Protein AF-A0A7W8DPB0-F1 (afdb_monomer_lite)

Radius of gyration: 20.11 Å; chains: 1; bounding box: 62×28×60 Å

pLDDT: mean 70.75, std 15.77, range [35.84, 91.69]

Organism: NCBI:txid48465

Secondary structure (DSSP, 8-state):
----PPPPTTPPP--TTPPEEEEEEETTEEEEEE--TT--S--EEEEEE-SSS-EEEEEE---SEEE-SHHHHHHTT----HHHHHHHHHTTSS-EEEEETTEEEEEHHHHHHHHHHH---TTPPPS--HHHHHHHHHTT---GGG-PPP-

Sequence (151 aa):
MKQKRSVPKGAWPIPDDAPEVDIELTPGKVIKAKLPKDVPHYALFGVVEDGKGGYKIAPAIYPQWLPMGHRIASQLGIPVHRNTLRRLILMGAVEACLPSPGVILIDAASLLKHLRRTRIKPGQTNWWNKARRMAWQESREGRPEDITPAD

Structure (mmCIF, N/CA/C/O backbone):
data_AF-A0A7W8DPB0-F1
#
_entry.id   AF-A0A7W8DPB0-F1
#
loop_
_atom_site.group_PDB
_atom_site.id
_atom_site.type_symbol
_atom_site.label_atom_id
_atom_site.label_alt_id
_atom_site.label_comp_id
_atom_site.label_asym_id
_atom_site.label_entity_id
_atom_site.label_seq_id
_atom_site.pdbx_PDB_ins_code
_atom_site.Cartn_x
_atom_site.Cartn_y
_atom_site.Cartn_z
_atom_site.occupancy
_atom_site.B_iso_or_equiv
_atom_site.auth_seq_id
_atom_site.auth_comp_id
_atom_site.auth_asym_id
_atom_site.auth_atom_id
_atom_site.pdbx_PDB_model_num
ATOM 1 N N . MET A 1 1 ? -21.954 12.930 -39.174 1.00 39.94 1 MET A N 1
ATOM 2 C CA . MET A 1 1 ? -21.456 11.570 -38.848 1.00 39.94 1 MET A CA 1
ATOM 3 C C . MET A 1 1 ? -20.964 11.554 -37.405 1.00 39.94 1 MET A C 1
ATOM 5 O O . MET A 1 1 ? -20.072 12.325 -37.082 1.00 39.94 1 MET A O 1
ATOM 9 N N . LYS A 1 2 ? -21.550 10.742 -36.512 1.00 37.81 2 LYS A N 1
ATOM 10 C CA . LYS A 1 2 ? -21.040 10.586 -35.136 1.00 37.81 2 LYS A CA 1
ATOM 11 C C . LYS A 1 2 ? -19.784 9.708 -35.185 1.00 37.81 2 LYS A C 1
ATOM 13 O O . LYS A 1 2 ? -19.898 8.510 -35.425 1.00 37.81 2 LYS A O 1
ATOM 18 N N . GLN A 1 3 ? -18.602 10.295 -34.994 1.00 35.84 3 GLN A N 1
ATOM 19 C CA . GLN A 1 3 ? -17.360 9.535 -34.823 1.00 35.84 3 GLN A CA 1
ATOM 20 C C . GLN A 1 3 ? -17.501 8.620 -33.598 1.00 35.84 3 GLN A C 1
ATOM 22 O O . GLN A 1 3 ? -17.601 9.101 -32.468 1.00 35.84 3 GLN A O 1
ATOM 27 N N . LYS A 1 4 ? -17.513 7.299 -33.813 1.00 36.53 4 LYS A N 1
ATOM 28 C CA . LYS A 1 4 ? -17.324 6.315 -32.741 1.00 36.53 4 LYS A CA 1
ATOM 29 C C . LYS A 1 4 ? -15.896 6.483 -32.219 1.00 36.53 4 LYS A C 1
ATOM 31 O O . LYS A 1 4 ? -14.954 6.002 -32.839 1.00 36.53 4 LYS A O 1
ATOM 36 N N . ARG A 1 5 ? -15.724 7.214 -31.116 1.00 42.94 5 ARG A N 1
ATOM 37 C CA . ARG A 1 5 ? -14.424 7.305 -30.444 1.00 42.94 5 ARG A CA 1
ATOM 38 C C . ARG A 1 5 ? -14.141 5.988 -29.729 1.00 42.94 5 ARG A C 1
ATOM 40 O O . ARG A 1 5 ? -14.989 5.478 -28.998 1.00 42.94 5 ARG A O 1
ATOM 47 N N . SER A 1 6 ? -12.962 5.441 -29.998 1.00 42.44 6 SER A N 1
ATOM 48 C CA . SER A 1 6 ? -12.479 4.178 -29.453 1.00 42.44 6 SER A CA 1
ATOM 49 C C . SER A 1 6 ? -12.394 4.238 -27.932 1.00 42.44 6 SER A C 1
ATOM 51 O O . SER A 1 6 ? -11.882 5.205 -27.367 1.00 42.44 6 SER A O 1
ATOM 53 N N . VAL A 1 7 ? -12.868 3.181 -27.278 1.00 45.75 7 VAL A N 1
ATOM 54 C CA . VAL A 1 7 ? -12.649 2.938 -25.851 1.00 45.75 7 VAL A CA 1
ATOM 55 C C . VAL A 1 7 ? -11.133 2.971 -25.577 1.00 45.75 7 VAL A C 1
ATOM 57 O O . VAL A 1 7 ? -10.380 2.390 -26.363 1.00 45.75 7 VAL A O 1
ATOM 60 N N . PRO A 1 8 ? -10.652 3.662 -24.523 1.00 43.56 8 PRO A N 1
ATOM 61 C CA . PRO A 1 8 ? -9.229 3.675 -24.204 1.00 43.56 8 PRO A CA 1
ATOM 62 C C . PRO A 1 8 ? -8.710 2.245 -24.011 1.00 43.56 8 PRO A C 1
ATOM 64 O O . PRO A 1 8 ? -9.369 1.422 -23.370 1.00 43.56 8 PRO A O 1
ATOM 67 N N . LYS A 1 9 ? -7.530 1.949 -24.577 1.00 38.47 9 LYS A N 1
ATOM 68 C CA . LYS A 1 9 ? -6.841 0.661 -24.395 1.00 38.47 9 LYS A CA 1
ATOM 69 C C . LYS A 1 9 ? -6.742 0.360 -22.893 1.00 38.47 9 LYS A C 1
ATOM 71 O O . LYS A 1 9 ? -6.062 1.088 -22.179 1.00 38.47 9 LYS A O 1
ATOM 76 N N . GLY A 1 10 ? -7.424 -0.694 -22.436 1.00 45.81 10 GLY A N 1
ATOM 77 C CA . GLY A 1 10 ? -7.397 -1.159 -21.042 1.00 45.81 10 GLY A CA 1
ATOM 78 C C . GLY A 1 10 ? -8.657 -0.896 -20.207 1.00 45.81 10 GLY A C 1
ATOM 79 O O . GLY A 1 10 ? -8.682 -1.292 -19.045 1.00 45.81 10 GLY A O 1
ATOM 80 N N . ALA A 1 11 ? -9.707 -0.271 -20.753 1.00 50.44 11 ALA A N 1
ATOM 81 C CA . ALA A 1 11 ? -10.996 -0.238 -20.057 1.00 50.44 11 ALA A CA 1
ATOM 82 C C . ALA A 1 11 ? -11.631 -1.639 -20.046 1.00 50.44 11 ALA A C 1
ATOM 84 O O . ALA A 1 11 ? -11.624 -2.326 -21.070 1.00 50.44 11 ALA A O 1
ATOM 85 N N . TRP A 1 12 ? -12.205 -2.047 -18.909 1.00 52.56 12 TRP A N 1
ATOM 86 C CA . TRP A 1 12 ? -12.994 -3.278 -18.853 1.00 52.56 12 TRP A CA 1
ATOM 87 C C . TRP A 1 12 ? -14.158 -3.186 -19.845 1.00 52.56 12 TRP A C 1
ATOM 89 O O . TRP A 1 12 ? -14.878 -2.180 -19.825 1.00 52.56 12 TRP A O 1
ATOM 99 N N . PRO A 1 13 ? -14.380 -4.207 -20.693 1.00 63.19 13 PRO A N 1
ATOM 100 C CA . PRO A 1 13 ? -15.657 -4.323 -21.370 1.00 63.19 13 PRO A CA 1
ATOM 101 C C . PRO A 1 13 ? -16.722 -4.427 -20.279 1.00 63.19 13 PRO A C 1
ATOM 103 O O . PRO A 1 13 ? -16.626 -5.280 -19.400 1.00 63.19 13 PRO A O 1
ATOM 106 N N . ILE A 1 14 ? -17.685 -3.509 -20.289 1.00 63.75 14 ILE A N 1
ATOM 107 C CA . ILE A 1 14 ? -18.842 -3.561 -19.397 1.00 63.75 14 ILE A CA 1
ATOM 108 C C . ILE A 1 14 ? -19.899 -4.361 -20.158 1.00 63.75 14 ILE A C 1
ATOM 110 O O . ILE A 1 14 ? -20.378 -3.862 -21.179 1.00 63.75 14 ILE A O 1
ATOM 114 N N . PRO A 1 15 ? -20.224 -5.593 -19.730 1.00 70.94 15 PRO A N 1
ATOM 115 C CA . PRO A 1 15 ? -21.278 -6.373 -20.361 1.00 70.94 15 PRO A CA 1
ATOM 116 C C . PRO A 1 15 ? -22.616 -5.632 -20.304 1.00 70.94 15 PRO A C 1
ATOM 118 O O . PRO A 1 15 ? -22.886 -4.897 -19.351 1.00 70.94 15 PRO A O 1
ATOM 121 N N . ASP A 1 16 ? -23.488 -5.845 -21.287 1.00 74.50 16 ASP A N 1
ATOM 122 C CA . ASP A 1 16 ? -24.816 -5.222 -21.275 1.00 74.50 16 ASP A CA 1
ATOM 123 C C . ASP A 1 16 ? -25.659 -5.677 -20.068 1.00 74.50 16 ASP A C 1
ATOM 125 O O . ASP A 1 16 ? -26.480 -4.899 -19.570 1.00 74.50 16 ASP A O 1
ATOM 129 N N . ASP A 1 17 ? -25.397 -6.883 -19.548 1.00 79.94 17 ASP A N 1
ATOM 130 C CA . ASP A 1 17 ? -26.025 -7.475 -18.359 1.00 79.94 17 ASP A CA 1
ATOM 131 C C . ASP A 1 17 ? -25.348 -7.089 -17.029 1.00 79.94 17 ASP A C 1
ATOM 133 O O . ASP A 1 17 ? -25.695 -7.628 -15.974 1.00 79.94 17 ASP A O 1
ATOM 137 N N . ALA A 1 18 ? -24.379 -6.171 -17.053 1.00 76.19 18 ALA A N 1
ATOM 138 C CA . ALA A 1 18 ? -23.716 -5.692 -15.848 1.00 76.19 18 ALA A CA 1
ATOM 139 C C . ALA A 1 18 ? -24.716 -5.013 -14.888 1.00 76.19 18 ALA A C 1
ATOM 141 O O . ALA A 1 18 ? -25.507 -4.168 -15.332 1.00 76.19 18 ALA A O 1
ATOM 142 N N . PRO A 1 19 ? -24.679 -5.336 -13.580 1.00 73.12 19 PRO A N 1
ATOM 143 C CA . PRO A 1 19 ? -25.540 -4.700 -12.591 1.00 73.12 19 PRO A CA 1
ATOM 144 C C . PRO A 1 19 ? -25.252 -3.198 -12.491 1.00 73.12 19 PRO A C 1
ATOM 146 O O . PRO A 1 19 ? -24.096 -2.767 -12.513 1.00 73.12 19 PRO A O 1
ATOM 149 N N . GLU A 1 20 ? -26.313 -2.400 -12.359 1.00 80.69 20 GLU A N 1
ATOM 150 C CA . GLU A 1 20 ? -26.188 -0.995 -11.977 1.00 80.69 20 GLU A CA 1
ATOM 151 C C . GLU A 1 20 ? -25.926 -0.881 -10.479 1.00 80.69 20 GLU A C 1
ATOM 153 O O . GLU A 1 20 ? -26.628 -1.478 -9.662 1.00 80.69 20 GLU A O 1
ATOM 158 N N . VAL A 1 21 ? -24.935 -0.070 -10.127 1.00 73.88 21 VAL A N 1
ATOM 159 C CA . VAL A 1 21 ? -24.626 0.292 -8.749 1.00 73.88 21 VAL A CA 1
ATOM 160 C C . VAL A 1 21 ? -24.608 1.806 -8.592 1.00 73.88 21 VAL A C 1
ATOM 162 O O . VAL A 1 21 ? -24.330 2.550 -9.538 1.00 73.88 21 VAL A O 1
ATOM 165 N N . ASP A 1 22 ? -24.878 2.247 -7.372 1.00 76.19 22 ASP A N 1
ATOM 166 C CA . ASP A 1 22 ? -24.760 3.638 -6.967 1.00 76.19 22 ASP A CA 1
ATOM 167 C C . ASP A 1 22 ? -23.291 3.957 -6.644 1.00 76.19 22 ASP A C 1
ATOM 169 O O . ASP A 1 22 ? -22.659 3.294 -5.818 1.00 76.19 22 ASP A O 1
ATOM 173 N N . ILE A 1 23 ? -22.732 4.972 -7.303 1.00 66.75 23 ILE A N 1
ATOM 174 C CA . ILE A 1 23 ? -21.365 5.456 -7.085 1.00 66.75 23 ILE A CA 1
ATOM 175 C C . ILE A 1 23 ? -21.425 6.916 -6.642 1.00 66.75 23 ILE A C 1
ATOM 177 O O . ILE A 1 23 ? -21.881 7.786 -7.383 1.00 66.75 23 ILE A O 1
ATOM 181 N N . GLU A 1 24 ? -20.928 7.201 -5.442 1.00 59.41 24 GLU A N 1
ATOM 182 C CA . GLU A 1 24 ? -20.789 8.566 -4.937 1.00 59.41 24 GLU A CA 1
ATOM 183 C C . GLU A 1 24 ? -19.462 9.178 -5.417 1.00 59.41 24 GLU A C 1
ATOM 185 O O . GLU A 1 24 ? -18.383 8.723 -5.036 1.00 59.41 24 GLU A O 1
ATOM 190 N N . LEU A 1 25 ? -19.535 10.190 -6.291 1.00 51.06 25 LEU A N 1
ATOM 191 C CA . LEU A 1 25 ? -18.349 10.826 -6.896 1.00 51.06 25 LEU A CA 1
ATOM 192 C C . LEU A 1 25 ? -17.753 11.926 -6.020 1.00 51.06 25 LEU A C 1
ATOM 194 O O . LEU A 1 25 ? -16.541 12.129 -5.972 1.00 51.06 25 LEU A O 1
ATOM 198 N N . THR A 1 26 ? -18.638 12.664 -5.365 1.00 44.28 26 THR A N 1
ATOM 199 C CA . THR A 1 26 ? -18.354 13.733 -4.411 1.00 44.28 26 THR A CA 1
ATOM 200 C C . THR A 1 26 ? -19.397 13.638 -3.306 1.00 44.28 26 THR A C 1
ATOM 202 O O . THR A 1 26 ? -20.501 13.174 -3.601 1.00 44.28 26 THR A O 1
ATOM 205 N N . PRO A 1 27 ? -19.111 14.113 -2.082 1.00 48.03 27 PRO A N 1
ATOM 206 C CA . PRO A 1 27 ? -20.075 14.064 -0.987 1.00 48.03 27 PRO A CA 1
ATOM 207 C C . PRO A 1 27 ? -21.461 14.573 -1.414 1.00 48.03 27 PRO A C 1
ATOM 209 O O . PRO A 1 27 ? -21.587 15.693 -1.912 1.00 48.03 27 PRO A O 1
ATOM 212 N N . GLY A 1 28 ? -22.481 13.730 -1.269 1.00 60.38 28 GLY A N 1
ATOM 213 C CA . GLY A 1 28 ? -23.874 14.021 -1.609 1.00 60.38 28 GLY A CA 1
ATOM 214 C C . GLY A 1 28 ? -24.255 13.868 -3.086 1.00 60.38 28 GLY A C 1
ATOM 215 O O . GLY A 1 28 ? -25.402 14.144 -3.432 1.00 60.38 28 GLY A O 1
ATOM 216 N N . LYS A 1 29 ? -23.346 13.432 -3.973 1.00 59.44 29 LYS A N 1
ATOM 217 C CA . LYS A 1 29 ? -23.634 13.251 -5.407 1.00 59.44 29 LYS A CA 1
ATOM 218 C C . LYS A 1 29 ? -23.409 11.809 -5.853 1.00 59.44 29 LYS A C 1
ATOM 220 O O . LYS A 1 29 ? -22.294 11.406 -6.189 1.00 59.44 29 LYS A O 1
ATOM 225 N N . VAL A 1 30 ? -24.511 11.069 -5.904 1.00 64.81 30 VAL A N 1
ATOM 226 C CA . VAL A 1 30 ? -24.574 9.674 -6.347 1.00 64.81 30 VAL A CA 1
ATOM 227 C C . VAL A 1 30 ? -24.956 9.611 -7.827 1.00 64.81 30 VAL A C 1
ATOM 229 O O . VAL A 1 30 ? -25.880 10.295 -8.265 1.00 64.81 30 VAL A O 1
ATOM 232 N N . ILE A 1 31 ? -24.241 8.796 -8.601 1.00 76.62 31 ILE A N 1
ATOM 233 C CA . ILE A 1 31 ? -24.580 8.450 -9.985 1.00 76.62 31 ILE A CA 1
ATOM 234 C C . ILE A 1 31 ? -24.802 6.944 -10.109 1.00 76.62 31 ILE A C 1
ATOM 236 O O . ILE A 1 31 ? -24.197 6.170 -9.373 1.00 76.62 31 ILE A O 1
ATOM 240 N N . LYS A 1 32 ? -25.613 6.520 -11.080 1.00 79.81 32 LYS A N 1
ATOM 241 C CA . LYS A 1 32 ? -25.730 5.103 -11.440 1.00 79.81 32 LYS A CA 1
ATOM 242 C C . LYS A 1 32 ? -24.696 4.734 -12.490 1.00 79.81 32 LYS A C 1
ATOM 244 O O . LYS A 1 32 ? -24.544 5.442 -13.487 1.00 79.81 32 LYS A O 1
ATOM 249 N N . ALA A 1 33 ? -23.996 3.626 -12.278 1.00 77.00 33 ALA A N 1
ATOM 250 C CA . ALA A 1 33 ? -23.053 3.088 -13.249 1.00 77.00 33 ALA A CA 1
ATOM 251 C C . ALA A 1 33 ? -23.115 1.560 -13.284 1.00 77.00 33 ALA A C 1
ATOM 253 O O . ALA A 1 33 ? -23.289 0.908 -12.256 1.00 77.00 33 ALA A O 1
ATOM 254 N N . LYS A 1 34 ? -22.935 0.989 -14.476 1.00 75.06 34 LYS A N 1
ATOM 255 C CA . LYS A 1 34 ? -22.793 -0.457 -14.650 1.00 75.06 34 LYS A CA 1
ATOM 256 C C . LYS A 1 34 ? -21.365 -0.886 -14.323 1.00 75.06 34 LYS A C 1
ATOM 258 O O . LYS A 1 34 ? -20.417 -0.309 -14.859 1.00 75.06 34 LYS A O 1
ATOM 263 N N . LEU A 1 35 ? -21.214 -1.906 -13.482 1.00 68.44 35 LEU A N 1
ATOM 264 C CA . LEU A 1 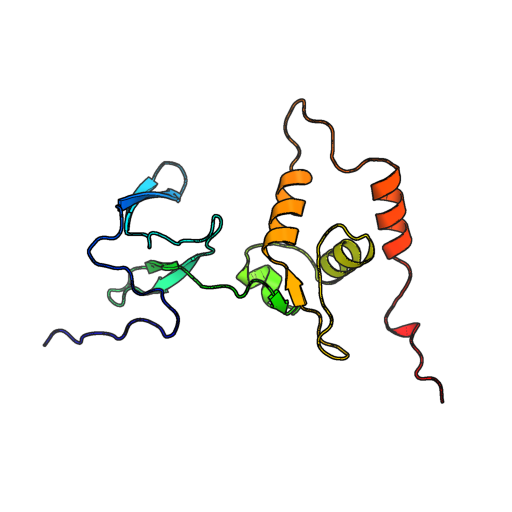35 ? -19.919 -2.503 -13.149 1.00 68.44 35 LEU A CA 1
ATOM 265 C C . LEU A 1 35 ? -19.894 -3.991 -13.541 1.00 68.44 35 LEU A C 1
ATOM 267 O O . LEU A 1 35 ? -20.894 -4.676 -13.337 1.00 68.44 35 LEU A O 1
ATOM 271 N N . PRO A 1 36 ? -18.783 -4.516 -14.096 1.00 69.12 36 PRO A N 1
ATOM 272 C CA . PRO A 1 36 ? -18.630 -5.950 -14.347 1.00 69.12 36 PRO A CA 1
ATOM 273 C C . PRO A 1 36 ? -18.945 -6.806 -13.107 1.00 69.12 36 PRO A C 1
ATOM 275 O O . PRO A 1 36 ? -18.652 -6.409 -11.984 1.00 69.12 36 PRO A O 1
ATOM 278 N N . LYS A 1 37 ? -19.505 -8.008 -13.287 1.00 63.50 37 LYS A N 1
ATOM 279 C CA . LYS A 1 37 ? -19.814 -8.905 -12.152 1.00 63.50 37 LYS A CA 1
ATOM 280 C C . LYS A 1 37 ? -18.574 -9.266 -11.322 1.00 63.50 37 LYS A C 1
ATOM 282 O O . LYS A 1 37 ? -18.679 -9.390 -10.108 1.00 63.50 37 LYS A O 1
ATOM 287 N N . ASP A 1 38 ? -17.410 -9.319 -11.967 1.00 64.06 38 ASP A N 1
ATOM 288 C CA . ASP A 1 38 ? -16.133 -9.690 -11.350 1.00 64.06 38 ASP A CA 1
ATOM 289 C C . ASP A 1 38 ? -15.237 -8.477 -11.042 1.00 64.06 38 ASP A C 1
ATOM 291 O O . ASP A 1 38 ? -14.009 -8.561 -11.133 1.00 64.06 38 ASP A O 1
ATOM 295 N N . VAL A 1 39 ? -15.813 -7.313 -10.706 1.00 57.41 39 VAL A N 1
ATOM 296 C CA . VAL A 1 39 ? -14.985 -6.188 -10.242 1.00 57.41 39 VAL A CA 1
ATOM 297 C C . VAL A 1 39 ? -14.305 -6.589 -8.925 1.00 57.41 39 VAL A C 1
ATOM 299 O O . VAL A 1 39 ? -14.994 -6.986 -7.981 1.00 57.41 39 VAL A O 1
ATOM 302 N N . PRO A 1 40 ? -12.965 -6.476 -8.816 1.00 54.47 40 PRO A N 1
ATOM 303 C CA . PRO A 1 40 ? -12.274 -6.706 -7.555 1.00 54.47 40 PRO A CA 1
ATOM 304 C C . PRO A 1 40 ? -12.887 -5.846 -6.446 1.00 54.47 40 PRO A C 1
ATOM 306 O O . PRO A 1 40 ? -13.328 -4.729 -6.708 1.00 54.47 40 PRO A O 1
ATOM 309 N N . HIS A 1 41 ? -12.829 -6.293 -5.187 1.00 48.78 41 HIS A N 1
ATOM 310 C CA . HIS A 1 41 ? -13.320 -5.508 -4.037 1.00 48.78 41 HIS A CA 1
ATOM 311 C C . HIS A 1 41 ? -12.810 -4.054 -4.006 1.00 48.78 41 HIS A C 1
ATOM 313 O O . HIS A 1 41 ? -13.421 -3.200 -3.363 1.00 48.78 41 HIS A O 1
ATOM 319 N N . TYR A 1 42 ? -11.693 -3.773 -4.685 1.00 51.75 42 TYR A N 1
ATOM 320 C CA . TYR A 1 42 ? -11.180 -2.432 -4.911 1.00 51.75 42 TYR A CA 1
ATOM 321 C C . TYR A 1 42 ? -10.889 -2.228 -6.396 1.00 51.75 42 TYR A C 1
ATOM 323 O O . TYR A 1 42 ? -10.029 -2.897 -6.962 1.00 51.75 42 TYR A O 1
ATOM 331 N N . ALA A 1 43 ? -11.564 -1.255 -7.001 1.00 54.19 43 ALA A N 1
ATOM 332 C CA . ALA A 1 43 ? -11.194 -0.697 -8.290 1.00 54.19 43 ALA A CA 1
ATOM 333 C C . ALA A 1 43 ? -10.733 0.744 -8.068 1.00 54.19 43 ALA A C 1
ATOM 335 O O . ALA A 1 43 ? -11.380 1.520 -7.363 1.00 54.19 43 ALA A O 1
ATOM 336 N N . LEU A 1 44 ? -9.589 1.090 -8.643 1.00 57.88 44 LEU A N 1
ATOM 337 C CA . LEU A 1 44 ? -9.168 2.476 -8.763 1.00 57.88 44 LEU A CA 1
ATOM 338 C C . LEU A 1 44 ? -9.692 2.982 -10.098 1.00 57.88 44 LEU A C 1
ATOM 340 O O . LEU A 1 44 ? -9.704 2.254 -11.090 1.00 57.88 44 LEU A O 1
ATOM 344 N N . PHE A 1 45 ? -10.141 4.225 -10.129 1.00 60.66 45 PHE A N 1
ATOM 345 C CA . PHE A 1 45 ? -10.707 4.795 -11.334 1.00 60.66 45 PHE A CA 1
ATOM 346 C C . PHE A 1 45 ? -9.876 5.985 -11.790 1.00 60.66 45 PHE A C 1
ATOM 348 O O . PHE A 1 45 ? -9.460 6.815 -10.984 1.00 60.66 45 PHE A O 1
ATOM 355 N N . GLY A 1 46 ? -9.641 6.053 -13.096 1.00 57.72 46 GLY A N 1
ATOM 356 C CA . GLY A 1 46 ? -9.098 7.235 -13.742 1.00 57.72 46 GLY A CA 1
ATOM 357 C C . GLY A 1 46 ? -10.229 8.169 -14.159 1.00 57.72 46 GLY A C 1
ATOM 358 O O . GLY A 1 46 ? -11.299 7.722 -14.581 1.00 57.72 46 GLY A O 1
ATOM 359 N N . VAL A 1 47 ? -9.978 9.472 -14.079 1.00 62.06 47 VAL A N 1
ATOM 360 C CA . VAL A 1 47 ? -10.826 10.473 -14.727 1.00 62.06 47 VAL A CA 1
ATOM 361 C C . VAL A 1 47 ? -10.365 10.586 -16.177 1.00 62.06 47 VAL A C 1
ATOM 363 O O . VAL A 1 47 ? -9.204 10.899 -16.435 1.00 62.06 47 VAL A O 1
ATOM 366 N N . VAL A 1 48 ? -11.257 10.297 -17.123 1.00 70.50 48 VAL A N 1
ATOM 367 C CA . VAL A 1 48 ? -10.975 10.397 -18.561 1.00 70.50 48 VAL A CA 1
ATOM 368 C C . VAL A 1 48 ? -11.956 11.358 -19.214 1.00 70.50 48 VAL A C 1
ATOM 370 O O . VAL A 1 48 ? -13.130 11.396 -18.850 1.00 70.50 48 VAL A O 1
ATOM 373 N N . GLU A 1 49 ? -11.495 12.135 -20.190 1.00 71.81 49 GLU A N 1
ATOM 374 C CA . GLU A 1 49 ? -12.387 12.993 -20.972 1.00 71.81 49 GLU A CA 1
ATOM 375 C C . GLU A 1 49 ? -13.416 12.148 -21.738 1.00 71.81 49 GLU A C 1
ATOM 377 O O . GLU A 1 49 ? -13.099 11.119 -22.344 1.00 71.81 49 GLU A O 1
ATOM 382 N N . ASP A 1 50 ? -14.676 12.577 -21.715 1.00 78.56 50 ASP A N 1
ATOM 383 C CA . ASP A 1 50 ? -15.791 11.877 -22.360 1.00 78.56 50 ASP A CA 1
ATOM 384 C C . ASP A 1 50 ? -15.923 12.196 -23.863 1.00 78.56 50 ASP A C 1
ATOM 386 O O . ASP A 1 50 ? -16.751 11.611 -24.567 1.00 78.56 50 ASP A O 1
ATOM 390 N N . GLY A 1 51 ? -15.081 13.106 -24.362 1.00 69.31 51 GLY A N 1
ATOM 391 C CA . GLY A 1 51 ? -15.060 13.572 -25.744 1.00 69.31 51 GLY A CA 1
ATOM 392 C C . GLY A 1 51 ? -16.106 14.634 -26.098 1.00 69.31 51 GLY A C 1
ATOM 393 O O . GLY A 1 51 ? -16.165 15.026 -27.262 1.00 69.31 51 GLY A O 1
ATOM 394 N N . LYS A 1 52 ? -16.895 15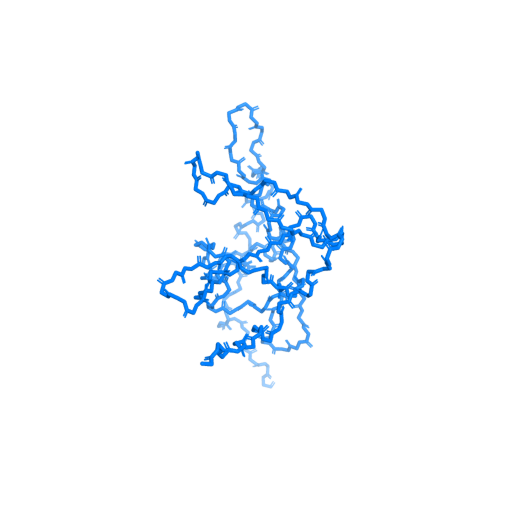.109 -25.129 1.00 73.31 52 LYS A N 1
ATOM 395 C CA . LYS A 1 52 ? -17.872 16.208 -25.240 1.00 73.31 52 LYS A CA 1
ATOM 396 C C . LYS A 1 52 ? -17.505 17.414 -24.362 1.00 73.31 52 LYS A C 1
ATOM 398 O O . LYS A 1 52 ? -18.347 18.272 -24.122 1.00 73.31 52 LYS A O 1
ATOM 403 N N . GLY A 1 53 ? -16.263 17.470 -23.881 1.00 71.56 53 GLY A N 1
ATOM 404 C CA . GLY A 1 53 ? -15.801 18.479 -22.923 1.00 71.56 53 GLY A CA 1
ATOM 405 C C . GLY A 1 53 ? -16.161 18.160 -21.468 1.00 71.56 53 GLY A C 1
ATOM 406 O O . GLY A 1 53 ? -15.926 18.989 -20.595 1.00 71.56 53 GLY A O 1
ATOM 407 N N . GLY A 1 54 ? -16.728 16.979 -21.200 1.00 68.81 54 GLY A N 1
ATOM 408 C CA . GLY A 1 54 ? -16.957 16.461 -19.859 1.00 68.81 54 GLY A CA 1
ATOM 409 C C . GLY A 1 54 ? -15.897 15.440 -19.450 1.00 68.81 54 GLY A C 1
ATOM 410 O O . GLY A 1 54 ? -15.056 15.006 -20.241 1.00 68.81 54 GLY A O 1
ATOM 411 N N . TYR A 1 55 ? -15.975 15.011 -18.195 1.00 68.00 55 TYR A N 1
ATOM 412 C CA . TYR A 1 55 ? -15.141 13.949 -17.649 1.00 68.00 55 TYR A CA 1
ATOM 413 C C . TYR A 1 55 ? -16.020 12.790 -17.195 1.00 68.00 55 TYR A C 1
ATOM 415 O O . TYR A 1 55 ? -17.079 12.995 -16.601 1.00 68.00 55 TYR A O 1
ATOM 423 N N . LYS A 1 56 ? -15.567 11.564 -17.448 1.00 70.25 56 LYS A N 1
ATOM 424 C CA . LYS A 1 56 ? -16.192 10.342 -16.946 1.00 70.25 56 LYS A CA 1
ATOM 425 C C . LYS A 1 56 ? -15.193 9.518 -16.153 1.00 70.25 56 LYS A C 1
ATOM 427 O O . LYS A 1 56 ? -13.985 9.564 -16.380 1.00 70.25 56 LYS A O 1
ATOM 432 N N . ILE A 1 57 ? -15.734 8.731 -15.239 1.00 62.31 57 ILE A N 1
ATOM 433 C CA . ILE A 1 57 ? -14.967 7.775 -14.459 1.00 62.31 57 ILE A CA 1
ATOM 434 C C . ILE A 1 57 ? -14.806 6.507 -15.292 1.00 62.31 57 ILE A C 1
ATOM 436 O O . ILE A 1 57 ? -15.793 5.908 -15.717 1.00 62.31 57 ILE A O 1
ATOM 440 N N . ALA A 1 58 ? -13.561 6.117 -15.548 1.00 61.34 58 ALA A N 1
ATOM 441 C CA . ALA A 1 58 ? -13.240 4.848 -16.179 1.00 61.34 58 ALA A CA 1
ATOM 442 C C . ALA A 1 58 ? -12.494 3.966 -15.171 1.00 61.34 58 ALA A C 1
ATOM 444 O O . ALA A 1 58 ? -11.527 4.437 -14.564 1.00 61.34 58 ALA A O 1
ATOM 445 N N . PRO A 1 59 ? -12.912 2.704 -14.973 1.00 56.81 59 PRO A N 1
ATOM 446 C CA . PRO A 1 59 ? -12.147 1.775 -14.156 1.00 56.81 59 PRO A CA 1
ATOM 447 C C . PRO A 1 59 ? -10.748 1.646 -14.751 1.00 56.81 59 PRO A C 1
ATOM 449 O O . PRO A 1 59 ? -10.587 1.320 -15.928 1.00 56.81 59 PRO A O 1
ATOM 452 N N . ALA A 1 60 ? -9.743 1.953 -13.941 1.00 55.53 60 ALA A N 1
ATOM 453 C CA . ALA A 1 60 ? -8.351 1.765 -14.282 1.00 55.53 60 ALA A CA 1
ATOM 454 C C . ALA A 1 60 ? -7.921 0.433 -13.667 1.00 55.53 60 ALA A C 1
ATOM 456 O O . ALA A 1 60 ? -7.945 0.248 -12.450 1.00 55.53 60 ALA A O 1
ATOM 457 N N . ILE A 1 61 ? -7.559 -0.526 -14.518 1.00 52.84 61 ILE A N 1
ATOM 458 C CA . ILE A 1 61 ? -6.973 -1.778 -14.048 1.00 52.84 61 ILE A CA 1
ATOM 459 C C . ILE A 1 61 ? -5.552 -1.453 -13.612 1.00 52.84 61 ILE A C 1
ATOM 461 O O . ILE A 1 61 ? -4.656 -1.283 -14.438 1.00 52.84 61 ILE A O 1
ATOM 465 N N . TYR A 1 62 ? -5.353 -1.354 -12.307 1.00 57.97 62 TYR A N 1
ATOM 466 C CA . TYR A 1 62 ? -4.012 -1.354 -11.754 1.00 57.97 62 TYR A CA 1
ATOM 467 C C . TYR A 1 62 ? -3.587 -2.814 -11.611 1.00 57.97 62 TYR A C 1
ATOM 469 O O . TYR A 1 62 ? -4.331 -3.597 -11.014 1.00 57.97 62 TYR A O 1
ATOM 477 N N . PRO A 1 63 ? -2.429 -3.217 -12.161 1.00 63.81 63 PRO A N 1
ATOM 478 C CA . PRO A 1 63 ? -1.881 -4.518 -11.824 1.00 63.81 63 PRO A CA 1
ATOM 479 C C . PRO A 1 63 ? -1.706 -4.586 -10.303 1.00 63.81 63 PRO A C 1
ATOM 481 O O . PRO A 1 63 ? -1.361 -3.585 -9.675 1.00 63.81 63 PRO A O 1
ATOM 484 N N . GLN A 1 64 ? -1.962 -5.759 -9.714 1.00 75.75 64 GLN A N 1
ATOM 485 C CA . GLN A 1 64 ? -1.791 -5.999 -8.274 1.00 75.75 64 GLN A CA 1
ATOM 486 C C . GLN A 1 64 ? -0.440 -5.463 -7.779 1.00 75.75 64 GLN A C 1
ATOM 488 O O . GLN A 1 64 ? -0.360 -4.827 -6.730 1.00 75.75 64 GLN A O 1
ATOM 493 N N . TRP A 1 65 ? 0.591 -5.669 -8.598 1.00 81.38 65 TRP A N 1
ATOM 494 C CA . TRP A 1 65 ? 1.953 -5.214 -8.396 1.00 81.38 65 TRP A CA 1
ATOM 495 C C . TRP A 1 65 ? 2.212 -3.916 -9.153 1.00 81.38 65 TRP A C 1
ATOM 497 O O . TRP A 1 65 ? 2.184 -3.879 -10.384 1.00 81.38 65 TRP A O 1
ATOM 507 N N . LEU A 1 66 ? 2.508 -2.852 -8.414 1.00 83.94 66 LEU A N 1
ATOM 508 C CA . LEU A 1 66 ? 2.760 -1.530 -8.968 1.00 83.94 66 LEU A CA 1
ATOM 509 C C . LEU A 1 66 ? 4.214 -1.105 -8.760 1.00 83.94 66 LEU A C 1
ATOM 511 O O . LEU A 1 66 ? 4.722 -1.209 -7.644 1.00 83.94 66 LEU A O 1
ATOM 515 N N . PRO A 1 67 ? 4.898 -0.573 -9.785 1.00 84.75 67 PRO A N 1
ATOM 516 C CA . PRO A 1 67 ? 6.280 -0.145 -9.637 1.00 84.75 67 PRO A CA 1
ATOM 517 C C . PRO A 1 67 ? 6.399 1.021 -8.652 1.00 84.75 67 PRO A C 1
ATOM 519 O O . PRO A 1 67 ? 5.725 2.044 -8.787 1.00 84.75 67 PRO A O 1
ATOM 522 N N . MET A 1 68 ? 7.314 0.896 -7.688 1.00 82.75 68 MET A N 1
ATOM 523 C CA . MET A 1 68 ? 7.662 1.930 -6.712 1.00 82.75 68 MET A CA 1
ATOM 524 C C . MET A 1 68 ? 8.477 3.055 -7.377 1.00 82.75 68 MET A C 1
ATOM 526 O O . MET A 1 68 ? 9.667 3.244 -7.114 1.00 82.75 68 MET A O 1
ATOM 530 N N . GLY A 1 69 ? 7.831 3.798 -8.273 1.00 76.12 69 GLY A N 1
ATOM 531 C CA . GLY A 1 69 ? 8.368 4.989 -8.928 1.00 76.12 69 GLY A CA 1
ATOM 532 C C . GLY A 1 69 ? 7.765 6.280 -8.374 1.00 76.12 69 GLY A C 1
ATOM 533 O O . GLY A 1 69 ? 6.759 6.262 -7.670 1.00 76.12 69 GLY A O 1
ATOM 534 N N . HIS A 1 70 ? 8.332 7.431 -8.749 1.00 60.47 70 HIS A N 1
ATOM 535 C CA . HIS A 1 70 ? 7.823 8.752 -8.337 1.00 60.47 70 HIS A CA 1
ATOM 536 C C . HIS A 1 70 ? 6.351 8.992 -8.705 1.00 60.47 70 HIS A C 1
ATOM 538 O O . HIS A 1 70 ? 5.675 9.783 -8.057 1.00 60.47 70 HIS A O 1
ATOM 544 N N . ARG A 1 71 ? 5.842 8.295 -9.727 1.00 66.75 71 ARG A N 1
ATOM 545 C CA . ARG A 1 71 ? 4.479 8.478 -10.232 1.00 66.75 71 ARG A CA 1
ATOM 546 C C . ARG A 1 71 ? 3.423 7.677 -9.480 1.00 66.75 71 ARG A C 1
ATOM 548 O O . ARG A 1 71 ? 2.261 8.040 -9.586 1.00 66.75 71 ARG A O 1
ATOM 555 N N . ILE A 1 72 ? 3.786 6.647 -8.709 1.00 69.25 72 ILE A N 1
ATOM 556 C CA . ILE A 1 72 ? 2.786 5.776 -8.073 1.00 69.25 72 ILE A CA 1
ATOM 557 C C . ILE A 1 72 ? 1.968 6.523 -7.013 1.00 69.25 72 ILE A C 1
ATOM 559 O O . ILE A 1 72 ? 0.749 6.413 -6.980 1.00 69.25 72 ILE A O 1
ATOM 563 N N . ALA A 1 73 ? 2.625 7.357 -6.205 1.00 65.06 73 ALA A N 1
ATOM 564 C CA . ALA A 1 73 ? 1.983 8.198 -5.199 1.00 65.06 73 ALA A CA 1
ATOM 565 C C . ALA A 1 73 ? 0.959 9.146 -5.850 1.00 65.06 73 ALA A C 1
ATOM 567 O O . ALA A 1 73 ? -0.197 9.203 -5.436 1.00 65.06 73 ALA A O 1
ATOM 568 N N . SER A 1 74 ? 1.351 9.806 -6.943 1.00 65.69 74 SER A N 1
ATOM 569 C CA . SER A 1 74 ? 0.470 10.680 -7.723 1.00 65.69 74 SER A CA 1
ATOM 570 C C . SER A 1 74 ? -0.663 9.916 -8.417 1.00 65.69 74 SER A C 1
ATOM 572 O O . SER A 1 74 ? -1.800 10.368 -8.395 1.00 65.69 74 SER A O 1
ATOM 574 N N . GLN A 1 75 ? -0.379 8.747 -8.999 1.00 63.53 75 GLN A N 1
ATOM 575 C CA . GLN A 1 75 ? -1.361 7.917 -9.709 1.00 63.53 75 GLN A CA 1
ATOM 576 C C . GLN A 1 75 ? -2.391 7.274 -8.781 1.00 63.53 75 GLN A C 1
ATOM 578 O O . GLN A 1 75 ? -3.500 6.993 -9.223 1.00 63.53 75 GLN A O 1
ATOM 583 N N . LEU A 1 76 ? -2.027 7.021 -7.525 1.00 64.81 76 LEU A N 1
ATOM 584 C CA . LEU A 1 76 ? -2.928 6.482 -6.510 1.00 64.81 76 LEU A CA 1
ATOM 585 C C . LEU A 1 76 ? -3.619 7.582 -5.689 1.00 64.81 76 LEU A C 1
ATOM 587 O O . LEU A 1 76 ? -4.444 7.266 -4.837 1.00 64.81 76 LEU A O 1
ATOM 591 N N . GLY A 1 77 ? -3.273 8.859 -5.903 1.00 67.06 77 GLY A N 1
ATOM 592 C CA . GLY A 1 77 ? -3.752 9.970 -5.074 1.00 67.06 77 GLY A CA 1
ATOM 593 C C . GLY A 1 77 ? -3.281 9.886 -3.616 1.00 67.06 77 GLY A C 1
ATOM 594 O O . GLY A 1 77 ? -3.921 10.434 -2.722 1.00 67.06 77 GLY A O 1
ATOM 595 N N . ILE A 1 78 ? -2.182 9.174 -3.355 1.00 68.69 78 ILE A N 1
ATOM 596 C CA . ILE A 1 78 ? -1.642 8.927 -2.018 1.00 68.69 78 ILE A CA 1
ATOM 597 C C . ILE A 1 78 ? -0.415 9.833 -1.826 1.00 68.69 78 ILE A C 1
ATOM 599 O O . ILE A 1 78 ? 0.607 9.592 -2.470 1.00 68.69 78 ILE A O 1
ATOM 603 N N . PRO A 1 79 ? -0.443 10.839 -0.930 1.00 68.31 79 PRO A N 1
ATOM 604 C CA . PRO A 1 79 ? 0.683 11.747 -0.702 1.00 68.31 79 PRO A CA 1
ATOM 605 C C . PRO A 1 79 ? 1.761 11.091 0.180 1.00 68.31 79 PRO A C 1
ATOM 607 O O . PRO A 1 79 ? 2.071 11.561 1.273 1.00 68.31 79 PRO A O 1
ATOM 610 N N . VAL A 1 80 ? 2.322 9.963 -0.262 1.00 73.00 80 VAL A N 1
ATOM 611 C CA . VAL A 1 80 ? 3.349 9.223 0.481 1.00 73.00 80 VAL A CA 1
ATOM 612 C C . VAL A 1 80 ? 4.682 9.289 -0.257 1.00 73.00 80 VAL A C 1
ATOM 614 O O . VAL A 1 80 ? 4.795 8.928 -1.426 1.00 73.00 80 VAL A O 1
ATOM 617 N N . HIS A 1 81 ? 5.718 9.731 0.457 1.00 82.00 81 HIS A N 1
ATOM 618 C CA . HIS A 1 81 ? 7.080 9.806 -0.062 1.00 82.00 81 HIS A CA 1
ATOM 619 C C . HIS A 1 81 ? 7.671 8.407 -0.320 1.00 82.00 81 HIS A C 1
ATOM 621 O O . HIS A 1 81 ? 7.425 7.470 0.444 1.00 82.00 81 HIS A O 1
ATOM 627 N N . ARG A 1 82 ? 8.529 8.265 -1.342 1.00 81.56 82 ARG A N 1
ATOM 628 C CA . ARG A 1 82 ? 9.179 6.986 -1.703 1.00 81.56 82 ARG A CA 1
ATOM 629 C C . ARG A 1 82 ? 9.899 6.334 -0.517 1.00 81.56 82 ARG A C 1
ATOM 631 O O . ARG A 1 82 ? 9.753 5.137 -0.295 1.00 81.56 82 ARG A O 1
ATOM 638 N N . ASN A 1 83 ? 10.623 7.123 0.278 1.00 84.25 83 ASN A N 1
ATOM 639 C CA . ASN A 1 83 ? 11.320 6.621 1.472 1.00 84.25 83 ASN A CA 1
ATOM 640 C C . ASN A 1 83 ? 10.350 6.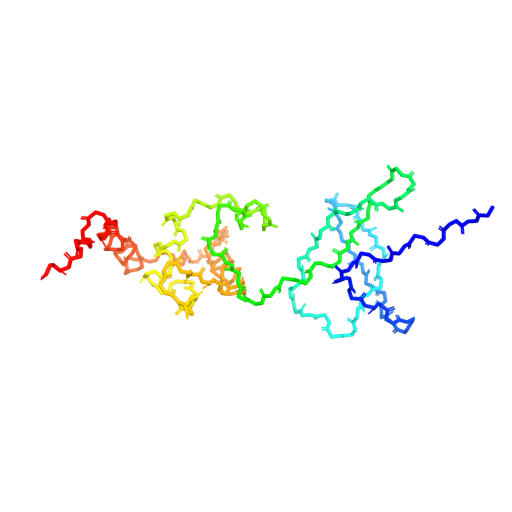084 2.533 1.00 84.25 83 ASN A C 1
ATOM 642 O O . ASN A 1 83 ? 10.664 5.114 3.214 1.00 84.25 83 ASN A O 1
ATOM 646 N N . THR A 1 84 ? 9.163 6.678 2.656 1.00 86.94 84 THR A N 1
ATOM 647 C CA . THR A 1 84 ? 8.119 6.187 3.561 1.00 86.94 84 THR A CA 1
ATOM 648 C C . THR A 1 84 ? 7.612 4.827 3.088 1.00 86.94 84 THR A C 1
ATOM 650 O O . THR A 1 84 ? 7.573 3.901 3.891 1.00 86.94 84 THR A O 1
ATOM 653 N N . LEU A 1 85 ? 7.310 4.668 1.791 1.00 85.94 85 LEU A N 1
ATOM 654 C CA . LEU A 1 85 ? 6.915 3.370 1.222 1.00 85.94 85 LEU A CA 1
ATOM 655 C C . LEU A 1 85 ? 8.005 2.312 1.414 1.00 85.94 85 LEU A C 1
ATOM 657 O O . LEU A 1 85 ? 7.710 1.224 1.894 1.00 85.94 85 LEU A O 1
ATOM 661 N N . ARG A 1 86 ? 9.270 2.645 1.127 1.00 87.12 86 ARG A N 1
ATOM 662 C CA . ARG A 1 86 ? 10.403 1.731 1.336 1.00 87.12 86 ARG A CA 1
ATOM 663 C C . ARG A 1 86 ? 10.483 1.244 2.783 1.00 87.12 86 ARG A C 1
ATOM 665 O O . ARG A 1 86 ? 10.649 0.056 3.015 1.00 87.12 86 ARG A O 1
ATOM 672 N N . ARG A 1 87 ? 10.320 2.139 3.756 1.00 89.31 87 ARG A N 1
ATOM 673 C CA . ARG A 1 87 ? 10.343 1.778 5.181 1.00 89.31 87 ARG A CA 1
ATOM 674 C C . ARG A 1 87 ? 9.167 0.897 5.580 1.00 89.31 87 ARG A C 1
ATOM 676 O O . ARG A 1 87 ? 9.362 -0.057 6.321 1.00 89.31 87 ARG A O 1
ATOM 683 N N . LEU A 1 88 ? 7.973 1.174 5.051 1.00 90.38 88 LEU A N 1
ATOM 684 C CA . LEU A 1 88 ? 6.795 0.326 5.255 1.00 90.38 88 LEU A CA 1
ATOM 685 C C . LEU A 1 88 ? 7.008 -1.094 4.713 1.00 90.38 88 LEU A C 1
ATOM 687 O O . LEU A 1 88 ? 6.558 -2.050 5.340 1.00 90.38 88 LEU A O 1
ATOM 691 N N . ILE A 1 89 ? 7.718 -1.228 3.592 1.00 90.19 89 ILE A N 1
ATOM 692 C CA . ILE A 1 89 ? 8.110 -2.524 3.028 1.00 90.19 89 ILE A CA 1
ATOM 693 C C . ILE A 1 89 ? 9.122 -3.224 3.940 1.00 90.19 89 ILE A C 1
ATOM 695 O O . ILE A 1 89 ? 8.896 -4.363 4.334 1.00 90.19 89 ILE A O 1
ATOM 699 N N . LEU A 1 90 ? 10.201 -2.534 4.329 1.00 89.38 90 LEU A N 1
ATOM 700 C CA . LEU A 1 90 ? 11.265 -3.103 5.170 1.00 89.38 90 LEU A CA 1
ATOM 701 C C . LEU A 1 90 ? 10.749 -3.601 6.525 1.00 89.38 90 LEU A C 1
ATOM 703 O O . LEU A 1 90 ? 11.193 -4.635 7.007 1.00 89.38 90 LEU A O 1
ATOM 707 N N . MET A 1 91 ? 9.778 -2.907 7.122 1.00 90.38 91 MET A N 1
ATOM 708 C CA . MET A 1 91 ? 9.156 -3.342 8.378 1.00 90.38 91 MET A CA 1
ATOM 709 C C . MET A 1 91 ? 8.037 -4.391 8.197 1.00 90.38 91 MET A C 1
ATOM 711 O O . MET A 1 91 ? 7.327 -4.693 9.159 1.00 90.38 91 MET A O 1
ATOM 715 N N . GLY A 1 92 ? 7.797 -4.878 6.974 1.00 89.06 92 GLY A N 1
ATOM 716 C CA . GLY A 1 92 ? 6.761 -5.871 6.660 1.00 89.06 92 GLY A CA 1
ATOM 717 C C . GLY A 1 92 ? 5.319 -5.360 6.774 1.00 89.06 92 GLY A C 1
ATOM 718 O O . GLY A 1 92 ? 4.382 -6.147 6.895 1.00 89.06 92 GLY A O 1
ATOM 719 N N . ALA A 1 93 ? 5.108 -4.041 6.776 1.00 90.12 93 ALA A N 1
ATOM 720 C CA . ALA A 1 93 ? 3.774 -3.449 6.869 1.00 90.12 93 ALA A CA 1
ATOM 721 C C . ALA A 1 93 ? 3.033 -3.430 5.523 1.00 90.12 93 ALA A C 1
ATOM 723 O O . ALA A 1 93 ? 1.800 -3.367 5.517 1.00 90.12 93 ALA A O 1
ATOM 724 N N . VAL A 1 94 ? 3.781 -3.465 4.418 1.00 90.62 94 VAL A N 1
ATOM 725 C CA . VAL A 1 94 ? 3.298 -3.504 3.034 1.00 90.62 94 VAL A CA 1
ATOM 726 C C . VAL A 1 94 ? 4.107 -4.551 2.271 1.00 90.62 94 VAL A C 1
ATOM 728 O O . VAL A 1 94 ? 5.327 -4.600 2.395 1.00 90.62 94 VAL A O 1
ATOM 731 N N . GLU A 1 95 ? 3.430 -5.378 1.483 1.00 91.12 95 GLU A N 1
ATOM 732 C CA . GLU A 1 95 ? 4.068 -6.415 0.670 1.00 91.12 95 GLU A CA 1
ATOM 733 C C . GLU A 1 95 ? 4.706 -5.821 -0.592 1.00 91.12 95 GLU A C 1
ATOM 735 O O . GLU A 1 95 ? 4.162 -4.912 -1.227 1.00 91.12 95 GLU A O 1
ATOM 740 N N . ALA A 1 96 ? 5.871 -6.352 -0.954 1.00 91.69 96 ALA A N 1
ATOM 741 C CA . ALA A 1 96 ? 6.608 -5.971 -2.147 1.00 91.69 96 ALA A CA 1
ATOM 742 C C . ALA A 1 96 ? 7.364 -7.171 -2.724 1.00 91.69 96 ALA A C 1
ATOM 744 O O . ALA A 1 96 ? 7.699 -8.107 -1.999 1.00 91.69 96 ALA A O 1
ATOM 745 N N . CYS A 1 97 ? 7.681 -7.113 -4.014 1.00 88.19 97 CYS A N 1
ATOM 746 C CA . CYS A 1 97 ? 8.571 -8.065 -4.670 1.00 88.19 97 CYS A CA 1
ATOM 747 C C . CYS A 1 97 ? 9.652 -7.338 -5.484 1.00 88.19 97 CYS A C 1
ATOM 749 O O . CYS A 1 97 ? 9.474 -6.193 -5.915 1.00 88.19 97 CYS A O 1
ATOM 751 N N . LEU A 1 98 ? 10.794 -8.005 -5.662 1.00 90.38 98 LEU A N 1
ATOM 752 C CA . LEU A 1 98 ? 11.942 -7.507 -6.417 1.00 90.38 98 LEU A CA 1
ATOM 753 C C . LEU A 1 98 ? 12.177 -8.430 -7.618 1.00 90.38 98 LEU A C 1
ATOM 755 O O . LEU A 1 98 ? 12.969 -9.365 -7.513 1.00 90.38 98 LEU A O 1
ATOM 759 N N . PRO A 1 99 ? 11.476 -8.224 -8.747 1.00 72.94 99 PRO A N 1
ATOM 760 C CA . PRO A 1 99 ? 11.639 -9.083 -9.921 1.00 72.94 99 PRO A CA 1
ATOM 761 C C . PRO A 1 99 ? 13.028 -8.945 -10.565 1.00 72.94 99 PRO A C 1
ATOM 763 O O . PRO A 1 99 ? 13.471 -9.848 -11.268 1.00 72.94 99 PRO A O 1
ATOM 766 N N . SER A 1 100 ? 13.717 -7.823 -10.337 1.00 75.19 100 SER A N 1
ATOM 767 C CA . SER A 1 100 ? 15.086 -7.574 -10.790 1.00 75.19 100 SER A CA 1
ATOM 768 C C . SER A 1 100 ? 15.777 -6.537 -9.894 1.00 75.19 100 SER A C 1
ATOM 770 O O . SER A 1 100 ? 15.093 -5.760 -9.215 1.00 75.19 100 SER A O 1
ATOM 772 N N . PRO A 1 101 ? 17.121 -6.447 -9.910 1.00 83.88 101 PRO A N 1
ATOM 773 C CA . PRO A 1 101 ? 17.840 -5.368 -9.238 1.00 83.88 101 PRO A CA 1
ATOM 774 C C . PRO A 1 101 ? 17.299 -3.988 -9.639 1.00 83.88 101 PRO A C 1
ATOM 776 O O . PRO A 1 101 ? 17.019 -3.730 -10.809 1.00 83.88 101 PRO A O 1
ATOM 779 N N . GLY A 1 102 ? 17.100 -3.105 -8.657 1.00 80.75 102 GLY A N 1
ATOM 780 C CA . GLY A 1 102 ? 16.593 -1.743 -8.872 1.00 80.75 102 GLY A CA 1
ATOM 781 C C . GLY A 1 102 ? 15.086 -1.620 -9.143 1.00 80.75 102 GLY A C 1
ATOM 782 O O . GLY A 1 102 ? 14.564 -0.503 -9.108 1.00 80.75 102 GLY A O 1
ATOM 783 N N . VAL A 1 103 ? 14.365 -2.729 -9.343 1.00 82.31 103 VAL A N 1
ATOM 784 C CA . VAL A 1 103 ? 12.910 -2.736 -9.541 1.00 82.31 103 VAL A CA 1
ATOM 785 C C . VAL A 1 103 ? 12.231 -3.258 -8.284 1.00 82.31 103 VAL A C 1
ATOM 787 O O . VAL A 1 103 ? 12.425 -4.398 -7.879 1.00 82.31 103 VAL A O 1
ATOM 790 N N . ILE A 1 104 ? 11.407 -2.410 -7.673 1.00 88.25 104 ILE A N 1
ATOM 791 C CA . ILE A 1 104 ? 10.570 -2.772 -6.528 1.00 88.25 104 ILE A CA 1
ATOM 792 C C . ILE A 1 104 ? 9.123 -2.614 -6.970 1.00 88.25 104 ILE A C 1
ATOM 794 O O . ILE A 1 104 ? 8.724 -1.516 -7.370 1.00 88.25 104 ILE A O 1
ATOM 798 N N . LEU A 1 105 ? 8.349 -3.694 -6.897 1.00 86.69 105 LEU A N 1
ATOM 799 C CA . LEU A 1 105 ? 6.906 -3.656 -7.094 1.00 86.69 105 LEU A CA 1
ATOM 800 C C . LEU A 1 105 ? 6.207 -3.762 -5.740 1.00 86.69 105 LEU A C 1
ATOM 802 O O . LEU A 1 105 ? 6.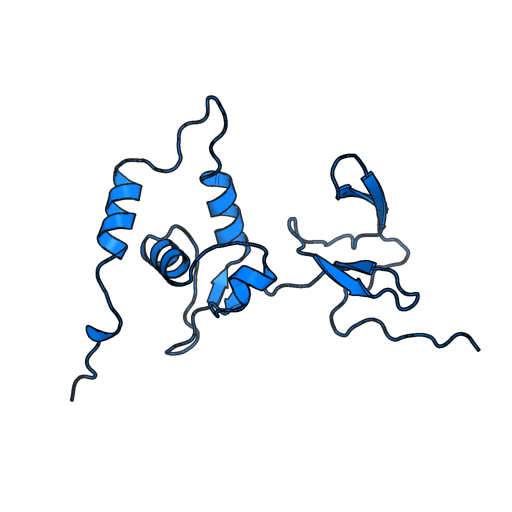616 -4.547 -4.892 1.00 86.69 105 LEU A O 1
ATOM 806 N N . ILE A 1 106 ? 5.157 -2.973 -5.544 1.00 88.50 106 ILE A N 1
ATOM 807 C CA . ILE A 1 106 ? 4.353 -2.921 -4.322 1.00 88.50 106 ILE A CA 1
ATOM 808 C C . ILE A 1 106 ? 3.006 -3.571 -4.595 1.00 88.50 106 ILE A C 1
ATOM 810 O O . ILE A 1 106 ? 2.373 -3.256 -5.604 1.00 88.50 106 ILE A O 1
ATOM 814 N N . ASP A 1 107 ? 2.544 -4.409 -3.673 1.00 87.81 107 ASP A N 1
ATOM 815 C CA . ASP A 1 107 ? 1.174 -4.906 -3.704 1.00 87.81 107 ASP A CA 1
ATOM 816 C C . ASP A 1 107 ? 0.198 -3.783 -3.303 1.00 87.81 107 ASP A C 1
ATOM 818 O O . ASP A 1 107 ? 0.191 -3.287 -2.166 1.00 87.81 107 ASP A O 1
ATOM 822 N N . ALA A 1 108 ? -0.638 -3.358 -4.252 1.00 82.88 108 ALA A N 1
ATOM 823 C CA . ALA A 1 108 ? -1.580 -2.261 -4.055 1.00 82.88 108 ALA A CA 1
ATOM 824 C C . ALA A 1 108 ? -2.623 -2.569 -2.963 1.00 82.88 108 ALA A C 1
ATOM 826 O O . ALA A 1 108 ? -3.012 -1.677 -2.199 1.00 82.88 108 ALA A O 1
ATOM 827 N N . ALA A 1 109 ? -3.062 -3.826 -2.850 1.00 83.12 109 ALA A N 1
ATOM 828 C CA . ALA A 1 109 ? -4.046 -4.240 -1.856 1.00 83.12 109 ALA A CA 1
ATOM 829 C C . ALA A 1 109 ? -3.453 -4.223 -0.437 1.00 83.12 109 ALA A C 1
ATOM 831 O O . ALA A 1 109 ? -4.112 -3.769 0.503 1.00 83.12 109 ALA A O 1
ATOM 832 N N . SER A 1 110 ? -2.199 -4.644 -0.282 1.00 88.00 110 SER A N 1
ATOM 833 C CA . SER A 1 110 ? -1.434 -4.613 0.961 1.00 88.00 110 SER A CA 1
ATOM 834 C C . SER A 1 110 ? -1.226 -3.177 1.443 1.00 88.00 110 SER A C 1
ATOM 836 O O . SER A 1 110 ? -1.503 -2.866 2.607 1.00 88.00 110 SER A O 1
ATOM 838 N N . LEU A 1 111 ? -0.879 -2.258 0.533 1.00 87.00 111 LEU A N 1
ATOM 839 C CA . LEU A 1 111 ? -0.779 -0.828 0.836 1.00 87.00 111 LEU A CA 1
ATOM 840 C C . LEU A 1 111 ? -2.117 -0.244 1.318 1.00 87.00 111 LEU A C 1
ATOM 842 O O . LEU A 1 111 ? -2.175 0.406 2.365 1.00 87.00 111 LEU A O 1
ATOM 846 N N . LEU A 1 112 ? -3.216 -0.508 0.606 1.00 84.69 112 LEU A N 1
ATOM 847 C CA . LEU A 1 112 ? -4.551 -0.045 1.009 1.00 84.69 112 LEU A CA 1
ATOM 848 C C . LEU A 1 112 ? -4.983 -0.632 2.360 1.00 84.69 112 LEU A C 1
ATOM 850 O O . LEU A 1 112 ? -5.547 0.072 3.205 1.00 84.69 112 LEU A O 1
ATOM 854 N N . LYS A 1 113 ? -4.694 -1.915 2.596 1.00 87.31 113 LYS A N 1
ATOM 855 C CA . LYS A 1 113 ? -4.949 -2.595 3.871 1.00 87.31 113 LYS A CA 1
ATOM 856 C C . LYS A 1 113 ? -4.179 -1.932 5.011 1.00 87.31 113 LYS A C 1
ATOM 858 O O . LYS A 1 113 ? -4.754 -1.727 6.082 1.00 87.31 113 LYS A O 1
ATOM 863 N N . HIS A 1 114 ? -2.919 -1.560 4.787 1.00 89.19 114 HIS A N 1
ATOM 864 C CA . HIS A 1 114 ? -2.122 -0.809 5.753 1.00 89.19 114 HIS A CA 1
ATOM 865 C C . HIS A 1 114 ? -2.752 0.553 6.076 1.00 89.19 114 HIS A C 1
ATOM 867 O O . HIS A 1 114 ? -2.994 0.838 7.249 1.00 89.19 114 HIS A O 1
ATOM 873 N N . LEU A 1 115 ? -3.104 1.353 5.062 1.00 85.94 115 LEU A N 1
ATOM 874 C CA . LEU A 1 115 ? -3.722 2.676 5.249 1.00 85.94 115 LEU A CA 1
ATOM 875 C C . LEU A 1 115 ? -5.025 2.615 6.060 1.00 85.94 115 LEU A C 1
ATOM 877 O O . LEU A 1 115 ? -5.301 3.478 6.890 1.00 85.94 115 LEU A O 1
ATOM 881 N N . ARG A 1 116 ? -5.831 1.569 5.861 1.00 84.75 116 ARG A N 1
ATOM 882 C CA . ARG A 1 116 ? -7.063 1.367 6.639 1.00 84.75 116 ARG A CA 1
ATOM 883 C C . ARG A 1 116 ? -6.797 0.988 8.084 1.00 84.75 116 ARG A C 1
ATOM 885 O O . ARG A 1 116 ? -7.509 1.458 8.964 1.00 84.75 116 ARG A O 1
ATOM 892 N N . ARG A 1 117 ? -5.793 0.142 8.326 1.00 84.62 117 ARG A N 1
ATOM 893 C CA . ARG A 1 117 ? -5.392 -0.274 9.677 1.00 84.62 117 ARG A CA 1
ATOM 894 C C . ARG A 1 117 ? -4.856 0.898 10.493 1.00 84.62 117 ARG A C 1
ATOM 896 O O . ARG A 1 117 ? -5.093 0.948 11.692 1.00 84.62 117 ARG A O 1
ATOM 903 N N . THR A 1 118 ? -4.152 1.828 9.854 1.00 86.94 118 THR A N 1
ATOM 904 C CA . THR A 1 118 ? -3.549 2.993 10.516 1.00 86.94 118 THR A CA 1
ATOM 905 C C . THR A 1 118 ? -4.482 4.195 10.625 1.00 86.94 118 THR A C 1
ATOM 907 O O . THR A 1 118 ? -4.140 5.163 11.305 1.00 86.94 118 THR A O 1
ATOM 910 N N . ARG A 1 119 ? -5.675 4.141 10.016 1.00 83.56 119 ARG A N 1
ATOM 911 C CA . ARG A 1 119 ? -6.696 5.182 10.156 1.00 83.56 119 ARG A CA 1
ATOM 912 C C . ARG A 1 119 ? -7.136 5.282 11.617 1.00 83.56 119 ARG A C 1
ATOM 914 O O . ARG A 1 119 ? -7.752 4.364 12.151 1.00 83.56 119 ARG A O 1
ATOM 921 N N . ILE A 1 120 ? -6.854 6.421 12.244 1.00 76.50 120 ILE A N 1
ATOM 922 C CA . ILE A 1 120 ? -7.294 6.707 13.610 1.00 76.50 120 ILE A CA 1
ATOM 923 C C . ILE A 1 120 ? -8.804 6.961 13.579 1.00 76.50 120 ILE A C 1
ATOM 925 O O . ILE A 1 120 ? -9.275 7.867 12.891 1.00 76.50 120 ILE A O 1
ATOM 929 N N . LYS A 1 121 ? -9.561 6.147 14.315 1.00 81.56 121 LYS A N 1
ATOM 930 C CA . LYS A 1 121 ? -10.985 6.360 14.587 1.00 81.56 121 LYS A CA 1
ATOM 931 C C . LYS A 1 121 ? -11.177 6.582 16.089 1.00 81.56 121 LYS A C 1
ATOM 933 O O . LYS A 1 121 ? -10.454 5.955 16.869 1.00 81.56 121 LYS A O 1
ATOM 938 N N . PRO A 1 122 ? -12.133 7.428 16.511 1.00 81.50 122 PRO A N 1
ATOM 939 C CA . PRO A 1 122 ? -12.462 7.579 17.925 1.00 81.50 122 PRO A CA 1
ATOM 940 C C . PRO A 1 122 ? -12.752 6.215 18.569 1.00 81.50 122 PRO A C 1
ATOM 942 O O . PRO A 1 122 ? -13.483 5.408 17.999 1.00 81.50 122 PRO A O 1
ATOM 945 N N . GLY A 1 123 ? -12.137 5.939 19.721 1.00 81.88 123 GLY A N 1
ATOM 946 C CA . GLY A 1 123 ? -12.330 4.690 20.469 1.00 81.88 123 GLY A CA 1
ATOM 947 C C . GLY A 1 123 ? -11.604 3.451 19.923 1.00 81.88 123 GLY A C 1
ATOM 948 O O . GLY A 1 123 ? -11.671 2.399 20.551 1.00 81.88 123 GLY A O 1
ATOM 949 N N . GLN A 1 124 ? -10.886 3.541 18.797 1.00 80.12 124 GLN A N 1
ATOM 950 C CA . GLN A 1 124 ? -10.137 2.407 18.251 1.00 80.12 124 GLN A CA 1
ATOM 951 C C . GLN A 1 124 ? -8.681 2.401 18.739 1.00 80.12 124 GLN A C 1
ATOM 953 O O . GLN A 1 124 ? -7.996 3.425 18.729 1.00 80.12 124 GLN A O 1
ATOM 958 N N . THR A 1 125 ? -8.173 1.225 19.116 1.00 79.50 125 THR A N 1
ATOM 959 C CA . THR A 1 125 ? -6.757 1.048 19.460 1.00 79.50 125 THR A CA 1
ATOM 960 C C . THR A 1 125 ? -5.872 1.382 18.260 1.00 79.50 125 THR A C 1
ATOM 962 O O . THR A 1 125 ? -6.046 0.838 17.169 1.00 79.50 125 THR A O 1
ATOM 965 N N . ASN A 1 126 ? -4.895 2.267 18.470 1.00 85.56 126 ASN A N 1
ATOM 966 C CA . ASN A 1 126 ? -3.940 2.650 17.437 1.00 85.56 126 ASN A CA 1
ATOM 967 C C . ASN A 1 126 ? -3.141 1.422 16.971 1.00 85.56 126 ASN A C 1
ATOM 969 O O . ASN A 1 126 ? -2.492 0.750 17.774 1.00 85.56 126 ASN A O 1
ATOM 973 N N . TRP A 1 127 ? -3.153 1.150 15.663 1.00 86.94 127 TRP A N 1
ATOM 974 C CA . TRP A 1 127 ? -2.384 0.054 15.074 1.00 86.94 127 TRP A CA 1
ATOM 975 C C . TRP A 1 127 ? -0.878 0.180 15.345 1.00 86.94 127 TRP A C 1
ATOM 977 O O . TRP A 1 127 ? -0.194 -0.834 15.511 1.00 86.94 127 TRP A O 1
ATOM 987 N N . TRP A 1 128 ? -0.359 1.405 15.457 1.00 88.19 128 TRP A N 1
ATOM 988 C CA . TRP A 1 128 ? 1.022 1.673 15.848 1.00 88.19 128 TRP A CA 1
ATOM 989 C C . TRP A 1 128 ? 1.236 1.436 17.345 1.00 88.19 128 TRP A C 1
ATOM 991 O O . TRP A 1 128 ? 1.130 2.361 18.152 1.00 88.19 128 TRP A O 1
ATOM 1001 N N . ASN A 1 129 ? 1.591 0.202 17.701 1.00 88.94 129 ASN A N 1
ATOM 1002 C CA . ASN A 1 129 ? 2.076 -0.162 19.033 1.00 88.94 129 ASN A CA 1
ATOM 1003 C C . ASN A 1 129 ? 3.595 0.086 19.173 1.00 88.94 129 ASN A C 1
ATOM 1005 O O . ASN A 1 129 ? 4.268 0.446 18.204 1.00 88.94 129 ASN A O 1
ATOM 1009 N N . LYS A 1 130 ? 4.142 -0.109 20.382 1.00 88.25 130 LYS A N 1
ATOM 1010 C CA . LYS A 1 130 ? 5.574 0.098 20.668 1.00 88.25 130 LYS A CA 1
ATOM 1011 C C . LYS A 1 130 ? 6.473 -0.713 19.726 1.00 88.25 130 LYS A C 1
ATOM 1013 O O . LYS A 1 130 ? 7.355 -0.133 19.108 1.00 88.25 130 LYS A O 1
ATOM 1018 N N . ALA A 1 131 ? 6.196 -2.006 19.550 1.00 88.81 131 ALA A N 1
ATOM 1019 C CA . ALA A 1 131 ? 6.973 -2.889 18.676 1.00 88.81 131 ALA A CA 1
ATOM 1020 C C . ALA A 1 131 ? 7.030 -2.392 17.221 1.00 88.81 131 ALA A C 1
ATOM 1022 O O . ALA A 1 131 ? 8.106 -2.287 16.645 1.00 88.81 131 ALA A O 1
ATOM 1023 N N . ARG A 1 132 ? 5.892 -1.990 16.642 1.00 89.12 132 ARG A N 1
ATOM 1024 C CA . ARG A 1 132 ? 5.840 -1.471 15.263 1.00 89.12 132 ARG A CA 1
ATOM 1025 C C . ARG A 1 132 ? 6.556 -0.133 15.112 1.00 89.12 132 ARG A C 1
ATOM 1027 O O . ARG A 1 132 ? 7.135 0.124 14.063 1.00 89.12 132 ARG A O 1
ATOM 1034 N N . ARG A 1 133 ? 6.530 0.720 16.142 1.00 90.06 133 ARG A N 1
ATOM 1035 C CA . ARG A 1 133 ? 7.298 1.976 16.144 1.00 90.06 133 ARG A CA 1
ATOM 1036 C C . ARG A 1 133 ? 8.805 1.720 16.209 1.00 90.06 133 ARG A C 1
ATOM 1038 O O . ARG A 1 133 ? 9.532 2.437 15.534 1.00 90.06 133 ARG A O 1
ATOM 1045 N N . MET A 1 134 ? 9.246 0.705 16.956 1.00 86.50 134 MET A N 1
ATOM 1046 C CA . MET A 1 134 ? 10.655 0.285 16.987 1.00 86.50 134 MET A CA 1
ATOM 1047 C C . MET A 1 134 ? 11.091 -0.268 15.624 1.00 86.50 134 MET A C 1
ATOM 1049 O O . MET A 1 134 ? 12.017 0.276 15.039 1.00 86.50 134 MET A O 1
ATOM 1053 N N . ALA A 1 135 ? 10.329 -1.193 15.026 1.00 83.12 135 ALA A N 1
ATOM 1054 C CA . ALA A 1 135 ? 10.610 -1.697 13.673 1.00 83.12 135 ALA A CA 1
ATOM 1055 C C . ALA A 1 135 ? 10.650 -0.572 12.613 1.00 83.12 135 ALA A C 1
ATOM 1057 O O . ALA A 1 135 ? 11.479 -0.557 11.704 1.00 83.12 135 ALA A O 1
ATOM 1058 N N . TRP A 1 136 ? 9.774 0.432 12.742 1.00 86.25 136 TRP A N 1
ATOM 1059 C CA . TRP A 1 136 ? 9.830 1.634 11.909 1.00 86.25 136 TRP A CA 1
ATOM 1060 C C . TRP A 1 136 ? 11.121 2.430 12.125 1.00 86.25 136 TRP A C 1
ATOM 1062 O O . TRP A 1 136 ? 11.688 2.930 11.154 1.00 86.25 136 TRP A O 1
ATOM 1072 N N . GLN A 1 137 ? 11.590 2.592 13.361 1.00 84.69 137 GLN A N 1
ATOM 1073 C CA . GLN A 1 137 ? 12.848 3.282 13.656 1.00 84.69 137 GLN A CA 1
ATOM 1074 C C . GLN A 1 137 ? 14.056 2.525 13.092 1.00 84.69 137 GLN A C 1
ATOM 1076 O O . GLN A 1 137 ? 14.862 3.153 12.413 1.00 84.69 137 GLN A O 1
ATOM 1081 N N . GLU A 1 138 ? 14.111 1.208 13.274 1.00 84.62 138 GLU A N 1
ATOM 1082 C CA . GLU A 1 138 ? 15.168 0.323 12.756 1.00 84.62 138 GLU A CA 1
ATOM 1083 C C . GLU A 1 138 ? 15.234 0.353 11.222 1.00 84.62 138 GLU A C 1
ATOM 1085 O O . GLU A 1 138 ? 16.311 0.438 10.644 1.00 84.62 138 GLU A O 1
ATOM 1090 N N . SER A 1 139 ? 14.086 0.444 10.537 1.00 80.81 139 SER A N 1
ATOM 1091 C CA . SER A 1 139 ? 14.045 0.581 9.068 1.00 80.81 139 SER A CA 1
ATOM 1092 C C . SER A 1 139 ? 14.681 1.869 8.508 1.00 80.81 139 SER A C 1
ATOM 1094 O O . SER A 1 139 ? 14.666 2.075 7.293 1.00 80.81 139 SER A O 1
ATOM 1096 N N . ARG A 1 140 ? 15.169 2.790 9.359 1.00 69.75 140 ARG A N 1
ATOM 1097 C CA . ARG A 1 140 ? 15.909 3.991 8.923 1.00 69.75 140 ARG A CA 1
ATOM 1098 C C . ARG A 1 140 ? 17.351 3.682 8.523 1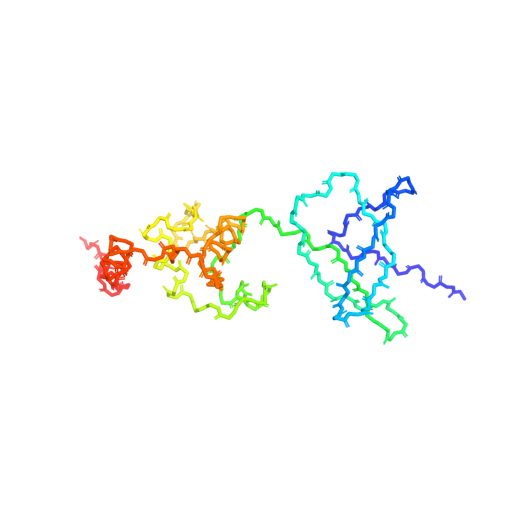.00 69.75 140 ARG A C 1
ATOM 1100 O O . ARG A 1 140 ? 17.925 4.503 7.808 1.00 69.75 140 ARG A O 1
ATOM 1107 N N . GLU A 1 141 ? 17.920 2.572 8.984 1.00 52.19 141 GLU A N 1
ATOM 1108 C CA . GLU A 1 141 ? 19.308 2.199 8.709 1.00 52.19 141 GLU A CA 1
ATOM 1109 C C . GLU A 1 141 ? 19.394 1.433 7.381 1.00 52.19 141 GLU A C 1
ATOM 1111 O O . GLU A 1 141 ? 18.672 0.465 7.152 1.00 52.19 141 GLU A O 1
ATOM 1116 N N . GLY A 1 142 ? 20.218 1.936 6.460 1.00 52.50 142 GLY A N 1
ATOM 1117 C CA . GLY A 1 142 ? 20.327 1.454 5.082 1.00 52.50 142 GLY A CA 1
ATOM 1118 C C . GLY A 1 142 ? 20.113 2.579 4.074 1.00 52.50 142 GLY A C 1
ATOM 1119 O O . GLY A 1 142 ? 19.105 2.606 3.352 1.00 52.50 142 GLY A O 1
ATOM 1120 N N . ARG A 1 143 ? 21.050 3.533 4.027 1.00 48.38 143 ARG A N 1
ATOM 1121 C CA . ARG A 1 143 ? 21.112 4.474 2.906 1.00 48.38 143 ARG A CA 1
ATOM 1122 C C . ARG A 1 143 ? 21.707 3.746 1.690 1.00 48.38 143 ARG A C 1
ATOM 1124 O O . ARG A 1 143 ? 22.482 2.813 1.861 1.00 48.38 143 ARG A O 1
ATOM 1131 N N . PRO A 1 144 ? 21.353 4.122 0.451 1.00 47.34 144 PRO A N 1
ATOM 1132 C CA . PRO A 1 144 ? 21.961 3.537 -0.746 1.00 47.34 144 PRO A CA 1
ATOM 1133 C C . PRO A 1 144 ? 23.485 3.703 -0.794 1.00 47.34 144 PRO A C 1
ATOM 1135 O O . PRO A 1 144 ? 24.149 2.866 -1.393 1.00 47.34 144 PRO A O 1
ATOM 1138 N N . GLU A 1 145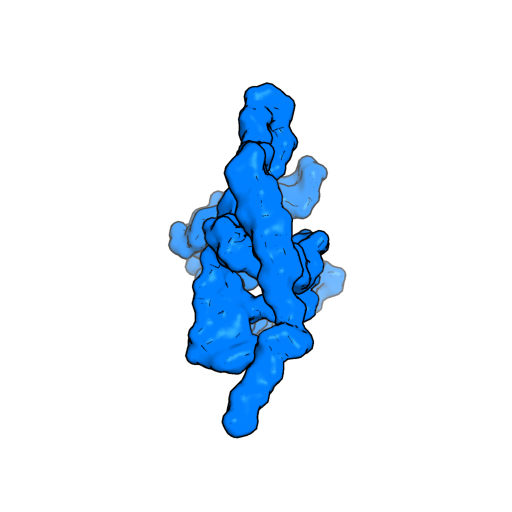 ? 24.029 4.739 -0.149 1.00 49.91 145 GLU A N 1
ATOM 1139 C CA . GLU A 1 145 ? 25.476 4.923 0.008 1.00 49.91 145 GLU A CA 1
ATOM 1140 C C . GLU A 1 145 ? 26.185 3.847 0.861 1.00 49.91 145 GLU A C 1
ATOM 1142 O O . GLU A 1 145 ? 27.404 3.759 0.790 1.00 49.91 145 GLU A O 1
ATOM 1147 N N . ASP A 1 146 ? 25.457 2.984 1.583 1.00 43.53 146 ASP A N 1
ATOM 1148 C CA . ASP A 1 146 ? 26.038 1.887 2.382 1.00 43.53 146 ASP A CA 1
ATOM 1149 C C . ASP A 1 146 ? 26.139 0.553 1.608 1.00 43.53 146 ASP A C 1
ATOM 1151 O O . ASP A 1 146 ? 26.574 -0.459 2.155 1.00 43.53 146 ASP A O 1
ATOM 1155 N N . ILE A 1 147 ? 25.729 0.524 0.333 1.00 46.81 147 ILE A N 1
ATOM 1156 C CA . ILE A 1 147 ? 25.956 -0.607 -0.578 1.00 46.81 147 ILE A CA 1
ATOM 1157 C C . ILE A 1 147 ? 27.060 -0.188 -1.546 1.00 46.81 147 ILE A C 1
ATOM 1159 O O . ILE A 1 147 ? 26.812 0.118 -2.714 1.00 46.81 147 ILE A O 1
ATOM 1163 N N . THR A 1 148 ? 28.291 -0.132 -1.049 1.00 40.78 148 THR A N 1
ATOM 1164 C CA . THR A 1 148 ? 29.466 -0.154 -1.921 1.00 40.78 148 THR A CA 1
ATOM 1165 C C . THR A 1 148 ? 29.402 -1.439 -2.754 1.00 40.78 148 THR A C 1
ATOM 1167 O O . THR A 1 148 ? 29.149 -2.509 -2.188 1.00 40.78 148 THR A O 1
ATOM 1170 N N . PRO A 1 149 ? 29.599 -1.389 -4.084 1.00 39.09 149 PRO A N 1
ATOM 1171 C CA . PRO A 1 149 ? 29.927 -2.598 -4.823 1.00 39.09 149 PRO A CA 1
ATOM 1172 C C . PRO A 1 149 ? 31.183 -3.177 -4.170 1.00 39.09 149 PRO A C 1
ATOM 1174 O O . PRO A 1 149 ? 32.138 -2.440 -3.937 1.00 39.09 149 PRO A O 1
ATOM 1177 N N . ALA A 1 150 ? 31.157 -4.455 -3.805 1.00 43.66 150 ALA A N 1
ATOM 1178 C CA . ALA A 1 150 ? 32.396 -5.148 -3.498 1.00 43.66 150 ALA A CA 1
ATOM 1179 C C . ALA A 1 150 ? 33.231 -5.158 -4.788 1.00 43.66 150 ALA A C 1
ATOM 1181 O O . ALA A 1 150 ? 32.747 -5.667 -5.803 1.00 43.66 150 ALA A O 1
ATOM 1182 N N . ASP A 1 151 ? 34.406 -4.526 -4.742 1.00 46.06 151 ASP A N 1
ATOM 1183 C CA . ASP A 1 151 ? 35.468 -4.701 -5.739 1.00 46.06 151 ASP A CA 1
ATOM 1184 C C . ASP A 1 151 ? 35.958 -6.160 -5.755 1.00 46.06 151 ASP A C 1
ATOM 1186 O O . ASP A 1 151 ? 36.032 -6.778 -4.661 1.00 46.06 151 ASP A O 1
#

Foldseek 3Di:
DPPPDDDPPQFDDQDPPFDWDWDDPDVPDTDTDGDHPPDPPDWDWDWDDPVPRDTDTTGHDDPQWAWLDPCPCVSRVHPDDSLRVQLCCQLVQWDWDDPDPPTIITRPVSVVVSVVLQDDDPPDDHSDDPVSVVSSVVSVPDDVVVPDPDD